Protein AF-A0A964D461-F1 (afdb_monomer_lite)

Radius of gyration: 12.31 Å; chains: 1; bounding box: 32×19×27 Å

Sequence (61 aa):
MPCQRHSVTDTGSLTVADRYGLMAAVLDDSLDEQDRHSINRLLRSVLKGKVKIVNELSAIG

Secondary structure (DSSP, 8-state):
-------HHHHSEEEHHHHHHHHHHHT-TT--HHHHHHHHHHHHHHHTTSSEEE-------

Foldseek 3Di:
DPPPPPDCVNVLEDEPVRVVVLVVQCVDPVDDPVVNVVSVVVVVCVVVVSRYYDHPPPPPD

Structure (mmCIF, N/CA/C/O backbone):
data_AF-A0A964D461-F1
#
_entry.id   AF-A0A964D461-F1
#
loop_
_atom_site.group_PDB
_atom_site.id
_atom_site.type_symbol
_atom_site.label_atom_id
_atom_site.label_alt_id
_atom_site.label_comp_id
_atom_site.label_asym_id
_atom_site.label_entity_id
_atom_site.label_seq_id
_atom_site.pdbx_PDB_ins_code
_atom_site.Cartn_x
_atom_site.Cartn_y
_atom_site.Cartn_z
_atom_site.occupancy
_atom_site.B_iso_or_equiv
_atom_site.auth_seq_id
_atom_site.auth_comp_id
_atom_site.auth_asym_id
_atom_site.auth_atom_id
_atom_site.pdbx_PDB_model_num
ATOM 1 N N . MET A 1 1 ? -19.047 9.025 -16.322 1.00 41.53 1 MET A N 1
ATOM 2 C CA . MET A 1 1 ? -19.015 8.354 -15.007 1.00 41.53 1 MET A CA 1
ATOM 3 C C . MET A 1 1 ? -17.788 8.854 -14.261 1.00 41.53 1 MET A C 1
ATOM 5 O O . MET A 1 1 ? -16.699 8.644 -14.782 1.00 41.53 1 MET A O 1
ATOM 9 N N . PRO A 1 2 ? -17.901 9.588 -13.142 1.00 47.94 2 PRO A N 1
ATOM 10 C CA . PRO A 1 2 ? -16.721 9.945 -12.372 1.00 47.94 2 PRO A CA 1
ATOM 11 C C . PRO A 1 2 ? -16.317 8.725 -11.538 1.00 47.94 2 PRO A C 1
ATOM 13 O O . PRO A 1 2 ? -17.020 8.354 -10.603 1.00 47.94 2 PRO A O 1
ATOM 16 N N . CYS A 1 3 ? -15.211 8.074 -11.905 1.00 48.84 3 CYS A N 1
ATOM 17 C CA . CYS A 1 3 ? -14.577 7.063 -11.065 1.00 48.84 3 CYS A CA 1
ATOM 18 C C . CYS A 1 3 ? -14.123 7.766 -9.784 1.00 48.84 3 CYS A C 1
ATOM 20 O O . CYS A 1 3 ? -13.165 8.544 -9.795 1.00 48.84 3 CYS A O 1
ATOM 22 N N . GLN A 1 4 ? -14.881 7.577 -8.709 1.00 50.22 4 GLN A N 1
ATOM 23 C CA . GLN A 1 4 ? -14.633 8.197 -7.420 1.00 50.22 4 GLN A CA 1
ATOM 24 C C . GLN A 1 4 ? -13.316 7.624 -6.888 1.00 50.22 4 GLN A C 1
ATOM 26 O O . GLN A 1 4 ? -13.253 6.484 -6.436 1.00 50.22 4 GLN A O 1
ATOM 31 N N . ARG A 1 5 ? -12.224 8.386 -7.035 1.00 47.75 5 ARG A N 1
ATOM 32 C CA . ARG A 1 5 ? -10.925 8.051 -6.446 1.00 47.75 5 ARG A CA 1
ATOM 33 C C . ARG A 1 5 ? -11.069 8.195 -4.936 1.00 47.75 5 ARG A C 1
ATOM 35 O O . ARG A 1 5 ? -10.849 9.275 -4.400 1.00 47.75 5 ARG A O 1
ATOM 42 N N . HIS A 1 6 ? -11.492 7.131 -4.265 1.00 47.97 6 HIS A N 1
ATOM 43 C CA . HIS A 1 6 ? -11.412 7.059 -2.815 1.00 47.97 6 HIS A CA 1
ATOM 44 C C . HIS A 1 6 ? -9.932 7.033 -2.451 1.00 47.97 6 HIS A C 1
ATOM 4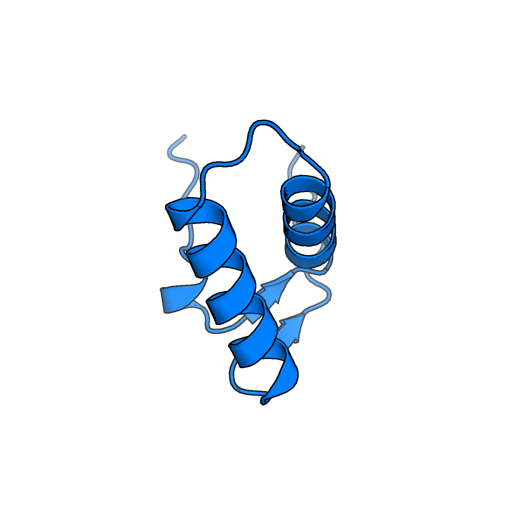6 O O . HIS A 1 6 ? -9.236 6.046 -2.681 1.00 47.97 6 HIS A O 1
ATOM 52 N N . SER A 1 7 ? -9.4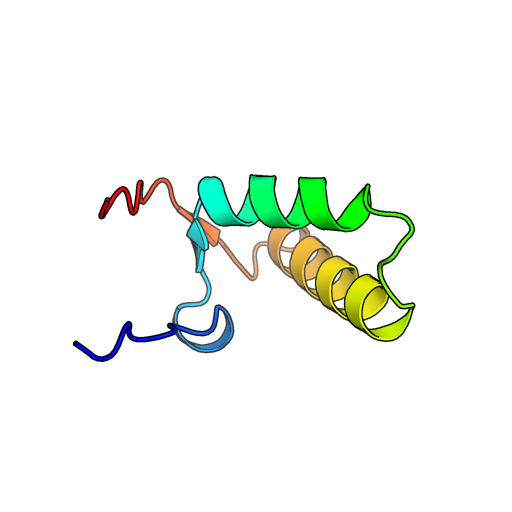24 8.161 -1.959 1.00 55.62 7 SER A N 1
ATOM 53 C CA . SER A 1 7 ? -8.073 8.204 -1.429 1.00 55.62 7 SER A CA 1
ATOM 54 C C . SER A 1 7 ? -8.030 7.305 -0.197 1.00 55.62 7 SER A C 1
ATOM 56 O O . SER A 1 7 ? -8.921 7.352 0.648 1.00 55.62 7 SER A O 1
ATOM 58 N N . VAL A 1 8 ? -6.980 6.499 -0.062 1.00 57.28 8 VAL A N 1
ATOM 59 C CA . VAL A 1 8 ? -6.752 5.610 1.096 1.00 57.28 8 VAL A CA 1
ATOM 60 C C . VAL A 1 8 ? -6.752 6.391 2.423 1.00 57.28 8 VAL A C 1
ATOM 62 O O . VAL A 1 8 ? -7.000 5.833 3.492 1.00 57.28 8 VAL A O 1
ATOM 65 N N . THR A 1 9 ? -6.512 7.705 2.358 1.00 56.97 9 THR A N 1
ATOM 66 C CA . THR A 1 9 ? -6.656 8.635 3.486 1.00 56.97 9 THR A CA 1
ATOM 67 C C . THR A 1 9 ? -8.081 8.734 4.023 1.00 56.97 9 THR A C 1
ATOM 69 O O . THR A 1 9 ? -8.239 8.985 5.213 1.00 56.97 9 THR A O 1
ATOM 72 N N . ASP A 1 10 ? -9.094 8.521 3.183 1.00 57.19 10 ASP A N 1
ATOM 73 C CA . ASP A 1 10 ? -10.502 8.733 3.530 1.00 57.19 10 ASP A CA 1
ATOM 74 C C . ASP A 1 10 ? -11.143 7.464 4.099 1.00 57.19 10 ASP A C 1
ATOM 76 O O . ASP A 1 10 ? -11.983 7.532 4.993 1.00 57.19 10 ASP A O 1
ATOM 80 N N . THR A 1 11 ? -10.730 6.291 3.612 1.00 64.62 11 THR A N 1
ATOM 81 C CA . THR A 1 11 ? -11.290 4.995 4.027 1.00 64.62 11 THR A CA 1
ATOM 82 C C . THR A 1 11 ? -10.489 4.322 5.140 1.00 64.62 11 THR A C 1
ATOM 84 O O . THR A 1 11 ? -10.993 3.397 5.783 1.00 64.62 11 THR A O 1
ATOM 87 N N . GLY A 1 12 ? -9.226 4.720 5.354 1.00 74.94 12 GLY A N 1
ATOM 88 C CA . GLY A 1 12 ? -8.321 4.077 6.317 1.00 74.94 12 GLY A CA 1
ATOM 89 C C . GLY A 1 12 ? -8.086 2.585 6.040 1.00 74.94 12 GLY A C 1
ATOM 90 O O . GLY A 1 12 ? -7.631 1.840 6.915 1.00 74.94 12 GLY A O 1
ATOM 91 N N . SER A 1 13 ? -8.423 2.132 4.835 1.00 78.50 13 SER A N 1
ATOM 92 C CA . SER A 1 13 ? -8.375 0.739 4.419 1.00 78.50 13 SER A CA 1
ATOM 93 C C . SER A 1 13 ? -7.818 0.628 3.007 1.00 78.50 13 SER A C 1
ATOM 95 O O . SER A 1 13 ? -8.037 1.490 2.160 1.00 78.50 13 SER A O 1
ATOM 97 N N . LEU A 1 14 ? -7.048 -0.429 2.786 1.00 83.75 14 LEU A N 1
ATOM 98 C CA . LEU A 1 14 ? -6.483 -0.798 1.495 1.00 83.75 14 LEU A CA 1
ATOM 99 C C . LEU A 1 14 ? -7.089 -2.116 1.065 1.00 83.75 14 LEU A C 1
ATOM 101 O O . LEU A 1 14 ? -7.232 -3.026 1.882 1.00 83.75 14 LEU A O 1
ATOM 105 N N . THR A 1 15 ? -7.378 -2.254 -0.217 1.00 86.88 15 THR A N 1
ATOM 106 C CA . THR A 1 15 ? -7.764 -3.550 -0.758 1.00 86.88 15 THR A CA 1
ATOM 107 C C . THR A 1 15 ? -6.544 -4.458 -0.907 1.00 86.88 15 THR A C 1
ATOM 109 O O . THR A 1 15 ? -5.386 -4.023 -0.927 1.00 86.88 15 THR A O 1
ATOM 112 N N . VAL A 1 16 ? -6.790 -5.760 -1.044 1.00 83.69 16 VAL A N 1
ATOM 113 C CA . VAL A 1 16 ? -5.741 -6.714 -1.428 1.00 83.69 16 VAL A CA 1
ATOM 114 C C . VAL A 1 16 ? -5.117 -6.326 -2.776 1.00 83.69 16 VAL A C 1
ATOM 116 O O . VAL A 1 16 ? -3.902 -6.449 -2.934 1.00 83.69 16 VAL A O 1
ATOM 119 N N . ALA A 1 17 ? -5.918 -5.803 -3.711 1.00 85.25 17 ALA A N 1
ATOM 120 C CA . ALA A 1 17 ? -5.438 -5.315 -5.001 1.00 85.25 17 ALA A CA 1
ATOM 121 C C . ALA A 1 17 ? -4.463 -4.139 -4.835 1.00 85.25 17 ALA A C 1
ATOM 123 O O . ALA A 1 17 ? -3.373 -4.185 -5.400 1.00 85.25 17 ALA A O 1
ATOM 124 N N . ASP A 1 18 ? -4.784 -3.156 -3.987 1.00 83.94 18 ASP A N 1
ATOM 125 C CA . ASP A 1 18 ? -3.894 -2.017 -3.723 1.00 83.94 18 ASP A CA 1
ATOM 126 C C . ASP A 1 18 ? -2.563 -2.467 -3.126 1.00 83.94 18 ASP A C 1
ATOM 128 O O . ASP A 1 18 ? -1.511 -1.959 -3.500 1.00 83.94 18 ASP A O 1
ATOM 132 N N . ARG A 1 19 ? -2.573 -3.455 -2.219 1.00 84.12 19 ARG A N 1
ATOM 133 C CA . ARG A 1 19 ? -1.331 -4.001 -1.655 1.00 84.12 19 ARG A CA 1
ATOM 134 C C . ARG A 1 19 ? -0.422 -4.548 -2.753 1.00 84.12 19 ARG A C 1
ATOM 136 O O . ARG A 1 19 ? 0.774 -4.268 -2.739 1.00 84.12 19 ARG A O 1
ATOM 143 N N . TYR A 1 20 ? -0.977 -5.332 -3.674 1.00 86.50 20 TYR A N 1
ATOM 144 C CA . TYR A 1 20 ? -0.203 -5.884 -4.782 1.00 86.50 20 TYR A CA 1
ATOM 145 C C . TYR A 1 20 ? 0.211 -4.807 -5.788 1.00 86.50 20 TYR A C 1
ATOM 147 O O . TYR A 1 20 ? 1.349 -4.836 -6.242 1.00 86.50 20 TYR A O 1
ATOM 155 N N . GLY A 1 21 ? -0.647 -3.821 -6.064 1.00 87.06 21 GLY A N 1
ATOM 156 C CA . GLY A 1 21 ? -0.309 -2.663 -6.894 1.00 87.06 21 GLY A CA 1
ATOM 157 C C . GLY A 1 21 ? 0.837 -1.835 -6.308 1.00 87.06 21 GLY A C 1
ATOM 158 O O . GLY A 1 21 ? 1.778 -1.499 -7.018 1.00 87.06 21 GLY A O 1
ATOM 159 N N . LEU A 1 22 ? 0.824 -1.586 -4.996 1.00 87.25 22 LEU A N 1
ATOM 160 C CA . LEU A 1 22 ? 1.904 -0.898 -4.283 1.00 87.25 22 LEU A CA 1
ATOM 161 C C . LEU A 1 22 ? 3.196 -1.722 -4.263 1.00 87.25 22 LEU A C 1
ATOM 163 O O . LEU A 1 22 ? 4.273 -1.159 -4.422 1.00 87.25 22 LEU A O 1
ATOM 167 N N . MET A 1 23 ? 3.113 -3.045 -4.081 1.00 85.56 23 MET A N 1
ATOM 168 C CA . MET A 1 23 ? 4.287 -3.923 -4.171 1.00 85.56 23 MET A CA 1
ATOM 169 C C . MET A 1 23 ? 4.885 -3.929 -5.580 1.00 85.56 23 MET A C 1
ATOM 171 O O . MET A 1 23 ? 6.103 -3.904 -5.707 1.00 85.56 23 MET A O 1
ATOM 175 N N . ALA A 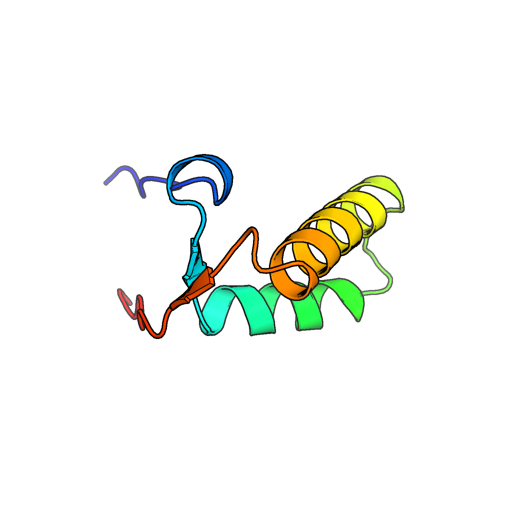1 24 ? 4.045 -3.933 -6.618 1.00 88.00 24 ALA A N 1
ATOM 176 C CA . ALA A 1 24 ? 4.492 -3.840 -8.003 1.00 88.00 24 ALA A CA 1
ATOM 177 C C . ALA A 1 24 ? 5.152 -2.486 -8.287 1.00 88.00 24 ALA A C 1
ATOM 179 O O . ALA A 1 24 ? 6.232 -2.456 -8.861 1.00 88.00 24 ALA A O 1
ATOM 180 N N . ALA A 1 25 ? 4.558 -1.389 -7.806 1.00 86.75 25 ALA A N 1
ATOM 181 C CA . ALA A 1 25 ? 5.131 -0.053 -7.932 1.00 86.75 25 ALA A CA 1
ATOM 182 C C . ALA A 1 25 ? 6.517 0.041 -7.267 1.00 86.75 25 ALA A C 1
ATOM 184 O O . ALA A 1 25 ? 7.441 0.591 -7.843 1.00 86.75 25 ALA A O 1
ATOM 185 N N . VAL A 1 26 ? 6.721 -0.559 -6.089 1.00 84.00 26 VAL A N 1
ATOM 186 C CA . VAL A 1 26 ? 8.044 -0.558 -5.424 1.00 84.00 26 VAL A CA 1
ATOM 187 C C . VAL A 1 26 ? 9.132 -1.274 -6.236 1.00 84.00 26 VAL A C 1
ATOM 189 O O . VAL A 1 26 ? 10.307 -0.971 -6.050 1.00 84.00 26 VAL A O 1
ATOM 192 N N . LEU A 1 27 ? 8.763 -2.220 -7.103 1.00 84.19 27 LEU A N 1
ATOM 193 C CA . LEU A 1 27 ? 9.696 -2.935 -7.980 1.00 84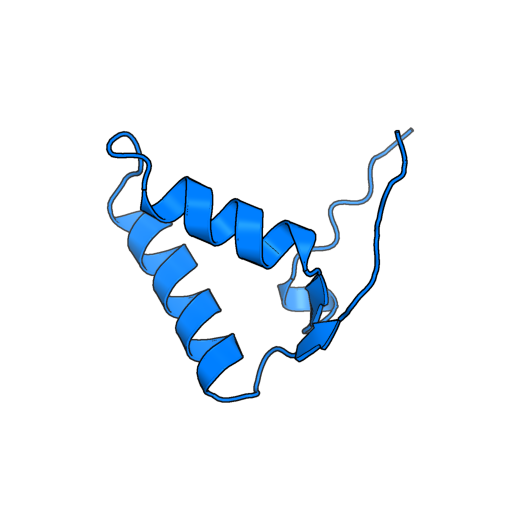.19 27 LEU A CA 1
ATOM 194 C C . LEU A 1 27 ? 9.966 -2.197 -9.299 1.00 84.19 27 LEU A C 1
ATOM 196 O O . LEU A 1 27 ? 10.786 -2.660 -10.088 1.00 84.19 27 LEU A O 1
ATOM 200 N N . ASP A 1 28 ? 9.266 -1.094 -9.556 1.00 84.50 28 ASP A N 1
ATOM 201 C CA . ASP A 1 28 ? 9.463 -0.276 -10.742 1.00 84.50 28 ASP A CA 1
ATOM 202 C C . ASP A 1 28 ? 10.608 0.721 -10.503 1.00 84.50 28 ASP A C 1
ATOM 204 O O . ASP A 1 28 ? 10.501 1.635 -9.686 1.00 84.50 28 ASP A O 1
ATOM 208 N N . ASP A 1 29 ? 11.718 0.555 -11.225 1.00 79.56 29 ASP A N 1
ATOM 209 C CA . ASP A 1 29 ? 12.890 1.436 -11.129 1.00 79.56 29 ASP A CA 1
ATOM 210 C C . ASP A 1 29 ? 12.649 2.834 -11.735 1.00 79.56 29 ASP A C 1
ATOM 212 O O . ASP A 1 29 ? 13.483 3.728 -11.581 1.00 79.56 29 ASP A O 1
ATOM 216 N N . SER A 1 30 ? 11.519 3.049 -12.423 1.00 87.06 30 SER A N 1
ATOM 217 C CA . SER A 1 30 ? 11.120 4.370 -12.927 1.00 87.06 30 SER A CA 1
ATOM 218 C C . SER A 1 30 ? 10.487 5.268 -11.860 1.00 87.06 30 SER A C 1
ATOM 220 O O . SER A 1 30 ? 10.251 6.453 -12.111 1.00 87.06 30 SER A O 1
ATOM 222 N N . LEU A 1 31 ? 10.229 4.723 -10.669 1.00 87.25 31 LEU A N 1
ATOM 223 C CA . LEU A 1 31 ? 9.572 5.430 -9.585 1.00 87.25 31 LEU A CA 1
ATOM 224 C C . LEU A 1 31 ? 10.522 6.432 -8.920 1.00 87.25 31 LEU A C 1
ATOM 226 O O . LEU A 1 31 ? 11.643 6.095 -8.528 1.00 87.25 31 LEU A O 1
ATOM 230 N N . ASP A 1 32 ? 10.067 7.672 -8.760 1.00 88.25 32 ASP A N 1
ATOM 231 C CA . ASP A 1 32 ? 10.880 8.700 -8.126 1.00 88.25 32 ASP A CA 1
ATOM 232 C C . ASP A 1 32 ? 10.997 8.494 -6.601 1.00 88.25 32 ASP A C 1
ATOM 234 O O . ASP A 1 32 ? 10.264 7.727 -5.964 1.00 88.25 32 ASP A O 1
ATOM 238 N N . GLU A 1 33 ? 11.953 9.186 -5.978 1.00 86.94 33 GLU A N 1
ATOM 239 C CA . GLU A 1 33 ? 12.188 9.054 -4.537 1.00 86.94 33 GLU A CA 1
ATOM 240 C C . GLU A 1 33 ? 10.987 9.526 -3.699 1.00 86.94 33 GLU A C 1
ATOM 242 O O . GLU A 1 33 ? 10.734 9.006 -2.609 1.00 86.94 33 GLU A O 1
ATOM 247 N N . GLN A 1 34 ? 10.225 10.505 -4.189 1.00 88.44 34 GLN A N 1
ATOM 248 C CA . GLN A 1 34 ? 9.094 11.073 -3.464 1.00 88.44 34 GLN A CA 1
ATOM 249 C C . GLN A 1 34 ? 7.931 10.077 -3.394 1.00 88.44 34 GLN A C 1
ATOM 251 O O . GLN A 1 34 ? 7.341 9.864 -2.325 1.00 88.44 34 GLN A O 1
ATOM 256 N N . ASP A 1 35 ? 7.636 9.425 -4.508 1.00 86.38 35 ASP A N 1
ATOM 257 C CA . ASP A 1 35 ? 6.637 8.380 -4.632 1.00 86.38 35 ASP A CA 1
ATOM 258 C C . ASP A 1 35 ? 7.081 7.145 -3.847 1.00 86.38 35 ASP A C 1
ATOM 260 O O . ASP A 1 35 ? 6.302 6.588 -3.064 1.00 86.38 35 ASP A O 1
ATOM 264 N N . ARG A 1 36 ? 8.371 6.793 -3.903 1.00 86.56 36 ARG A N 1
ATOM 265 C CA . ARG A 1 36 ? 8.938 5.694 -3.110 1.00 86.56 36 ARG A CA 1
ATOM 266 C C . ARG A 1 36 ? 8.821 5.952 -1.610 1.00 86.56 36 ARG A C 1
ATOM 268 O O . ARG A 1 36 ? 8.451 5.055 -0.842 1.00 86.56 36 ARG A O 1
ATOM 275 N N . HIS A 1 37 ? 9.085 7.175 -1.157 1.00 89.50 37 HIS A N 1
ATOM 276 C CA . HIS A 1 37 ? 8.855 7.576 0.230 1.00 89.50 37 HIS A CA 1
ATOM 277 C C . HIS A 1 37 ? 7.373 7.528 0.608 1.00 89.50 37 HIS A C 1
ATOM 279 O O . HIS A 1 37 ? 7.035 7.093 1.716 1.00 89.50 37 HIS A O 1
ATOM 285 N N . SER A 1 38 ? 6.488 7.934 -0.298 1.00 88.62 38 SER A N 1
ATOM 286 C CA . SER A 1 38 ? 5.041 7.917 -0.085 1.00 88.62 38 SER A CA 1
ATOM 287 C C . SER A 1 38 ? 4.512 6.492 0.084 1.00 88.62 38 SER A C 1
ATOM 289 O O . SER A 1 38 ? 3.830 6.213 1.078 1.00 88.62 38 SER A O 1
ATOM 291 N N . ILE A 1 39 ? 4.917 5.562 -0.786 1.00 88.00 39 ILE A N 1
ATOM 292 C CA . ILE A 1 39 ? 4.568 4.139 -0.679 1.00 88.00 39 ILE A CA 1
ATOM 293 C C . ILE A 1 39 ? 5.124 3.545 0.620 1.00 88.00 39 ILE A C 1
ATOM 295 O O . ILE A 1 39 ? 4.397 2.894 1.372 1.00 88.00 39 ILE A O 1
ATOM 299 N N . ASN A 1 40 ? 6.382 3.833 0.965 1.00 89.00 40 ASN A N 1
ATOM 300 C CA . ASN A 1 40 ? 6.980 3.361 2.216 1.00 89.00 40 ASN A CA 1
ATOM 301 C C . ASN A 1 40 ? 6.233 3.856 3.464 1.00 89.00 40 ASN A C 1
ATOM 303 O O . ASN A 1 40 ? 6.050 3.103 4.426 1.00 89.00 40 ASN A O 1
ATOM 307 N N . ARG A 1 41 ? 5.774 5.115 3.481 1.00 90.12 41 ARG A N 1
ATOM 308 C CA . ARG A 1 41 ? 4.948 5.650 4.580 1.00 90.12 41 ARG A CA 1
ATOM 309 C C . ARG A 1 41 ? 3.616 4.915 4.695 1.00 90.12 41 ARG A C 1
ATOM 311 O O . ARG A 1 41 ? 3.168 4.639 5.814 1.00 90.12 41 ARG A O 1
ATOM 318 N N . LEU A 1 42 ? 3.006 4.580 3.564 1.00 86.69 42 LEU A N 1
ATOM 319 C CA . LEU A 1 42 ? 1.756 3.836 3.528 1.00 86.69 42 LEU A CA 1
ATOM 320 C C . LEU A 1 42 ? 1.945 2.397 4.029 1.00 86.69 42 LEU A C 1
ATOM 322 O O . LEU A 1 42 ? 1.250 1.984 4.958 1.00 86.69 42 LEU A O 1
ATOM 326 N N . LEU A 1 43 ? 2.960 1.682 3.535 1.00 84.69 43 LEU A N 1
ATOM 327 C CA . LEU A 1 43 ? 3.317 0.335 3.998 1.00 84.69 43 LEU A CA 1
ATOM 328 C C . LEU A 1 43 ? 3.610 0.304 5.503 1.00 84.69 43 LEU A C 1
ATOM 330 O O . LEU A 1 43 ? 3.107 -0.557 6.221 1.00 84.69 43 LEU A O 1
ATOM 334 N N . ARG A 1 44 ? 4.348 1.290 6.027 1.00 89.88 44 ARG A N 1
ATOM 335 C CA . ARG A 1 44 ? 4.578 1.430 7.477 1.00 89.88 44 ARG A CA 1
ATOM 336 C C . ARG A 1 44 ? 3.285 1.640 8.260 1.00 89.88 44 ARG A C 1
ATOM 338 O O . ARG A 1 44 ? 3.196 1.201 9.403 1.00 89.88 44 ARG A O 1
ATOM 345 N N . SER A 1 45 ? 2.300 2.321 7.683 1.00 87.44 45 SER A N 1
ATOM 346 C CA . SER A 1 45 ? 1.006 2.555 8.332 1.00 87.44 45 SER A CA 1
ATOM 347 C C . SER A 1 45 ? 0.166 1.277 8.379 1.00 87.44 45 SER A C 1
ATOM 349 O O . SER A 1 45 ? -0.460 1.011 9.405 1.00 87.44 45 SER A O 1
ATOM 351 N N . VAL A 1 46 ? 0.240 0.445 7.336 1.00 86.12 46 VAL A N 1
ATOM 352 C CA . VAL A 1 46 ? -0.329 -0.913 7.323 1.00 86.12 46 VAL A CA 1
ATOM 353 C C . VAL A 1 46 ? 0.347 -1.799 8.366 1.00 86.12 46 VAL A C 1
ATOM 355 O O . VAL A 1 46 ? -0.332 -2.394 9.197 1.00 86.12 46 VAL A O 1
ATOM 358 N N . LEU A 1 47 ? 1.684 -1.837 8.388 1.00 86.44 47 LEU A N 1
ATOM 359 C CA . LEU A 1 47 ? 2.454 -2.637 9.352 1.00 86.44 47 LEU A CA 1
ATOM 360 C C . LEU A 1 47 ? 2.181 -2.229 10.806 1.00 86.44 47 LEU A C 1
ATOM 362 O O . LEU A 1 47 ? 2.171 -3.071 11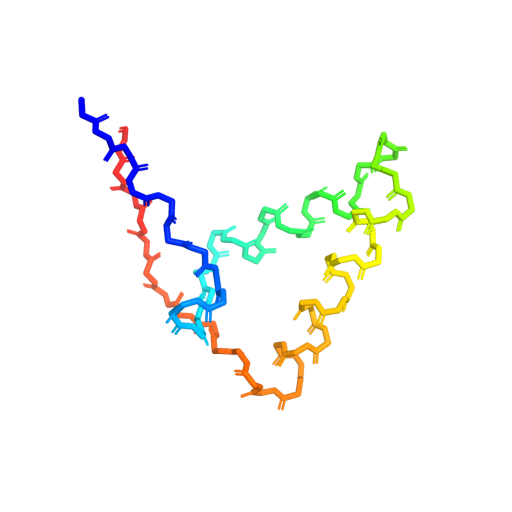.696 1.00 86.44 47 LEU A O 1
ATOM 366 N N . LYS A 1 48 ? 1.925 -0.939 11.053 1.00 89.94 48 LYS A N 1
ATOM 367 C CA . LYS A 1 48 ? 1.528 -0.420 12.371 1.00 89.94 48 LYS A CA 1
ATOM 368 C C . LYS A 1 48 ? 0.050 -0.662 12.712 1.00 89.94 48 LYS A C 1
ATOM 370 O O . LYS A 1 48 ? -0.399 -0.186 13.750 1.00 89.94 48 LYS A O 1
ATOM 375 N N . GLY A 1 49 ? -0.718 -1.321 11.843 1.00 85.00 49 GLY A N 1
ATOM 376 C CA . GLY A 1 49 ? -2.151 -1.569 12.027 1.00 85.00 49 GLY A CA 1
ATOM 377 C C . GLY A 1 49 ? -3.033 -0.320 11.926 1.00 85.00 49 GLY A C 1
ATOM 378 O O . GLY A 1 49 ? -4.217 -0.386 12.247 1.00 85.00 49 GLY A O 1
ATOM 379 N N . LYS A 1 50 ? -2.480 0.821 11.485 1.00 86.25 50 LYS A N 1
ATOM 380 C CA . LYS A 1 50 ? -3.235 2.072 11.290 1.00 86.25 50 LYS A CA 1
ATOM 381 C C . LYS A 1 50 ? -4.098 2.038 10.032 1.00 86.25 50 LYS A C 1
ATOM 383 O O . LYS A 1 50 ?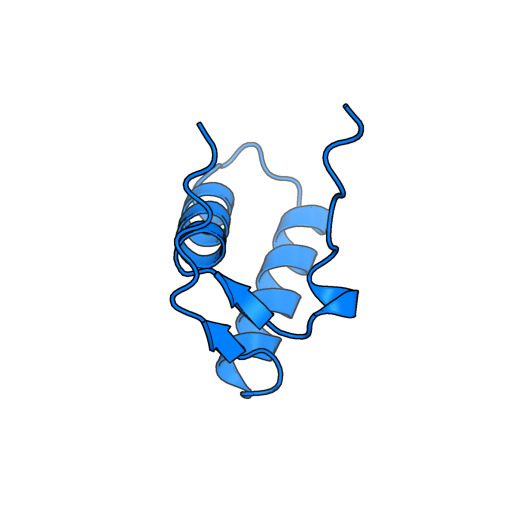 -5.087 2.755 9.964 1.00 86.25 50 LYS A O 1
ATOM 388 N N . VAL A 1 51 ? -3.702 1.226 9.054 1.00 85.94 51 VAL A N 1
ATOM 389 C CA . VAL A 1 51 ? -4.449 0.972 7.821 1.00 85.94 51 VAL A CA 1
ATOM 390 C C . VAL A 1 51 ? -4.755 -0.516 7.763 1.00 85.94 51 VAL A C 1
ATOM 392 O O . VAL A 1 51 ? -3.847 -1.339 7.892 1.00 85.94 51 VAL A O 1
ATOM 395 N N . LYS A 1 52 ? -6.029 -0.867 7.592 1.00 86.25 52 LYS A N 1
ATOM 396 C CA . LYS A 1 52 ? -6.458 -2.269 7.502 1.00 86.25 52 LYS A CA 1
ATOM 397 C C . LYS A 1 52 ? -6.422 -2.739 6.054 1.00 86.25 52 LYS A C 1
ATOM 399 O O . LYS A 1 52 ? -6.848 -2.008 5.167 1.00 86.25 52 LYS A O 1
ATOM 404 N N . ILE A 1 53 ? -5.955 -3.964 5.824 1.00 84.94 53 ILE A N 1
ATOM 405 C CA . ILE A 1 53 ? -6.148 -4.621 4.529 1.00 84.94 53 ILE A CA 1
ATOM 406 C C . ILE A 1 53 ? -7.521 -5.283 4.544 1.00 84.94 53 ILE A C 1
ATOM 408 O O . ILE A 1 53 ? -7.787 -6.131 5.396 1.00 84.94 53 ILE A O 1
ATOM 412 N N . VAL A 1 54 ? -8.383 -4.889 3.618 1.00 86.06 54 VAL A N 1
ATOM 413 C CA . VAL A 1 54 ? -9.709 -5.468 3.419 1.00 86.06 54 VAL A CA 1
ATOM 414 C C . VAL A 1 54 ? -9.716 -6.294 2.139 1.00 86.06 54 VAL A C 1
ATOM 416 O O . VAL A 1 54 ? -9.076 -5.952 1.145 1.00 86.06 54 VAL A O 1
ATOM 419 N N . ASN A 1 55 ? -10.439 -7.410 2.158 1.00 75.56 55 ASN A N 1
ATOM 420 C CA . ASN A 1 55 ? -10.631 -8.247 0.977 1.00 75.56 55 ASN A CA 1
ATOM 421 C C . ASN A 1 55 ? -11.809 -7.731 0.143 1.00 75.56 55 ASN A C 1
ATOM 423 O O . ASN A 1 55 ? -12.745 -8.469 -0.153 1.00 75.56 55 ASN A O 1
ATOM 427 N N . GLU A 1 56 ? -11.790 -6.444 -0.189 1.00 67.25 56 GLU A N 1
ATOM 428 C CA . GLU A 1 56 ? -12.726 -5.895 -1.158 1.00 67.25 56 GLU A CA 1
ATOM 429 C C . GLU A 1 56 ? -12.110 -6.080 -2.537 1.00 67.25 56 GLU A C 1
ATOM 431 O O . GLU A 1 56 ? -11.245 -5.325 -2.978 1.00 67.25 56 GLU A O 1
ATOM 436 N N . LEU A 1 57 ? -12.514 -7.163 -3.198 1.00 57.66 57 LEU A N 1
ATOM 437 C CA . LEU A 1 57 ? -12.314 -7.330 -4.628 1.00 57.66 57 LEU A CA 1
ATOM 438 C C . LEU A 1 57 ? -13.185 -6.277 -5.323 1.00 57.66 57 LEU A C 1
ATOM 440 O O . LEU A 1 57 ? -14.299 -6.574 -5.744 1.00 57.66 57 LEU A O 1
ATOM 444 N N . SER A 1 58 ? -12.696 -5.040 -5.442 1.00 52.59 58 SER A N 1
ATOM 445 C CA . SER A 1 58 ? -13.218 -4.090 -6.432 1.00 52.59 58 SER A CA 1
ATOM 446 C C . SER A 1 58 ? -12.797 -4.567 -7.824 1.00 52.59 58 SER A C 1
ATOM 448 O O . SER A 1 58 ? -11.959 -3.977 -8.493 1.00 52.59 58 SER A O 1
ATOM 450 N N . ALA A 1 59 ? -13.364 -5.696 -8.241 1.00 46.28 59 ALA A N 1
ATOM 451 C CA . ALA A 1 59 ? -13.489 -6.060 -9.636 1.00 46.28 59 ALA A CA 1
ATOM 452 C C . ALA A 1 59 ? -14.741 -5.348 -10.154 1.00 46.28 59 ALA A C 1
ATOM 454 O O . ALA A 1 59 ? -15.831 -5.915 -10.192 1.00 46.28 59 ALA A O 1
ATOM 455 N N . ILE A 1 60 ? -14.587 -4.073 -10.498 1.00 45.62 60 ILE A N 1
ATOM 456 C CA . ILE A 1 60 ? -15.484 -3.426 -11.449 1.00 45.62 60 ILE A CA 1
ATOM 457 C C . ILE A 1 60 ? -14.642 -3.301 -12.716 1.00 45.62 60 ILE A C 1
ATOM 459 O O . ILE A 1 60 ? -13.598 -2.649 -12.691 1.00 45.62 60 ILE A O 1
ATOM 463 N N . GLY A 1 61 ? -15.033 -4.084 -13.724 1.00 40.78 61 GLY A N 1
ATOM 464 C CA . GLY A 1 61 ? -14.304 -4.292 -14.977 1.00 40.78 61 GLY A CA 1
ATOM 465 C C . GLY A 1 61 ? -14.250 -3.096 -15.912 1.00 40.78 61 GLY A C 1
ATOM 466 O O . GLY A 1 61 ? -14.886 -2.058 -15.622 1.00 40.78 61 GLY A O 1
#

pLDDT: mean 76.36, std 15.78, range [40.78, 90.12]